Protein AF-A0A8S2V9J3-F1 (afdb_monomer_lite)

Radius of gyration: 25.28 Å; chains: 1; bounding box: 43×79×57 Å

Sequence (96 aa):
DLYDLDLEDTAPEAAALEHPNESTDIDYLPIDEHNLEKSFPLDYMKRAVEYFDEKDPLTGQRKRNWCTVKHIFRRIPNSHCISRFRKYVENGGTKK

Foldseek 3Di:
DDDDDDDPPPDPPPPPPPPVPPPVVLQDDPDDLVPLVVNDPLVLLVVLLCLQQDADPVPRHGPDDVVVSCVVSVSDPDCVSSVVSVVCVVVVNDDD

Secondary structure (DSSP, 8-state):
-------------------------GGGS---TT-HHHHS-HHHHHHHHHHHHPBPTTT-SBS--HHHHHHHSTT---HHHHHHHHHHHHTTT---

Structure (mmCIF, N/CA/C/O backbone):
data_AF-A0A8S2V9J3-F1
#
_entry.id   AF-A0A8S2V9J3-F1
#
loop_
_atom_site.group_PDB
_atom_site.id
_atom_site.type_symbol
_atom_site.label_atom_id
_atom_site.label_alt_id
_atom_site.label_comp_id
_atom_site.label_asym_id
_atom_site.label_entity_id
_atom_site.label_seq_id
_atom_site.pdbx_PDB_ins_code
_atom_site.Cartn_x
_atom_site.Cartn_y
_atom_site.Cartn_z
_atom_site.occupancy
_atom_site.B_iso_or_equiv
_atom_site.auth_seq_id
_atom_site.auth_comp_id
_atom_site.auth_asym_id
_atom_site.auth_atom_id
_atom_site.pdbx_PDB_model_num
ATOM 1 N N . ASP A 1 1 ? 28.272 -64.776 -41.617 1.00 48.69 1 ASP A N 1
ATOM 2 C CA . ASP A 1 1 ? 29.011 -63.559 -41.222 1.00 48.69 1 ASP A CA 1
ATOM 3 C C . ASP A 1 1 ? 28.015 -62.405 -41.180 1.00 48.69 1 ASP A C 1
ATOM 5 O O . ASP A 1 1 ? 27.597 -61.964 -42.237 1.00 48.69 1 ASP A O 1
ATOM 9 N N . LEU A 1 2 ? 27.345 -62.048 -40.079 1.00 54.84 2 LEU A N 1
ATOM 10 C CA . LEU A 1 2 ? 27.684 -61.921 -38.649 1.00 54.84 2 LEU A CA 1
ATOM 11 C C . LEU A 1 2 ? 28.468 -60.639 -38.303 1.00 54.84 2 LEU A C 1
ATOM 13 O O . LEU A 1 2 ? 29.684 -60.693 -38.212 1.00 54.84 2 LEU A O 1
ATOM 17 N N . TYR A 1 3 ? 27.714 -59.543 -38.135 1.00 55.38 3 TYR A N 1
ATOM 18 C CA . TYR A 1 3 ? 27.882 -58.340 -37.284 1.00 55.38 3 TYR A CA 1
ATOM 19 C C . TYR A 1 3 ? 26.464 -57.712 -37.276 1.00 55.38 3 TYR A C 1
ATOM 21 O O . TYR A 1 3 ? 25.957 -57.429 -38.358 1.00 55.38 3 TYR A O 1
ATOM 29 N N . ASP A 1 4 ? 25.630 -57.640 -36.235 1.00 51.84 4 ASP A N 1
ATOM 30 C CA . ASP A 1 4 ? 25.768 -57.409 -34.786 1.00 51.84 4 ASP A CA 1
ATOM 31 C C . ASP A 1 4 ? 26.406 -56.059 -34.415 1.00 51.84 4 ASP A C 1
ATOM 33 O O . ASP A 1 4 ? 27.416 -55.688 -35.014 1.00 51.84 4 ASP A O 1
ATOM 37 N N . LEU A 1 5 ? 25.817 -55.403 -33.399 1.00 53.03 5 LEU A N 1
ATOM 38 C CA . LEU A 1 5 ? 26.049 -54.053 -32.834 1.00 53.03 5 LEU A CA 1
ATOM 39 C C . LEU A 1 5 ? 25.263 -52.900 -33.503 1.00 53.03 5 LEU A C 1
ATOM 41 O O . LEU A 1 5 ? 25.359 -52.681 -34.703 1.00 53.03 5 LEU A O 1
ATOM 45 N N . ASP A 1 6 ? 24.535 -52.033 -32.810 1.00 52.00 6 ASP A N 1
ATOM 46 C CA . ASP A 1 6 ? 24.051 -52.031 -31.438 1.00 52.00 6 ASP A CA 1
ATOM 47 C C . ASP A 1 6 ? 22.966 -50.950 -31.334 1.00 52.00 6 ASP A C 1
ATOM 49 O O . ASP A 1 6 ? 22.920 -49.976 -32.088 1.00 52.00 6 ASP A O 1
ATOM 53 N 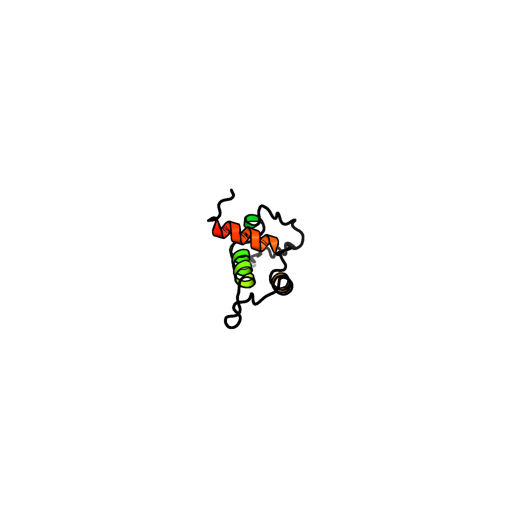N . LEU A 1 7 ? 22.085 -51.179 -30.377 1.00 57.22 7 LEU A N 1
ATOM 54 C CA . LEU A 1 7 ? 21.074 -50.290 -29.840 1.00 57.22 7 LEU A CA 1
ATOM 55 C C . LEU A 1 7 ? 21.695 -48.967 -29.348 1.00 57.22 7 LEU A C 1
ATOM 57 O O . LEU A 1 7 ? 22.280 -48.938 -28.271 1.00 57.22 7 LEU A O 1
ATOM 61 N N . GLU A 1 8 ? 21.488 -47.858 -30.059 1.00 50.78 8 GLU A N 1
ATOM 62 C CA . GLU A 1 8 ? 21.525 -46.535 -29.424 1.00 50.78 8 GLU A CA 1
ATOM 63 C C . GLU A 1 8 ? 20.097 -46.043 -29.208 1.00 50.78 8 GLU A C 1
ATOM 65 O O . GLU A 1 8 ? 19.474 -45.353 -30.017 1.00 50.78 8 GLU A O 1
ATOM 70 N N . ASP A 1 9 ? 19.593 -46.517 -28.071 1.00 51.97 9 ASP A N 1
ATOM 71 C CA . ASP A 1 9 ? 18.634 -45.884 -27.179 1.00 51.97 9 ASP A CA 1
ATOM 72 C C . ASP A 1 9 ? 18.769 -44.354 -27.232 1.00 51.97 9 ASP A C 1
ATOM 74 O O . ASP A 1 9 ? 19.524 -43.726 -26.486 1.00 51.97 9 ASP A O 1
ATOM 78 N N . THR A 1 10 ? 18.059 -43.737 -28.178 1.00 50.59 10 THR A N 1
ATOM 79 C CA . THR A 1 10 ? 17.889 -42.289 -28.198 1.00 50.59 10 THR A CA 1
ATOM 80 C C . THR A 1 10 ? 16.909 -41.973 -27.082 1.00 50.59 10 THR A C 1
ATOM 82 O O . THR A 1 10 ? 15.695 -41.905 -27.291 1.00 50.59 10 THR A O 1
ATOM 85 N N . ALA A 1 11 ? 17.452 -41.847 -25.871 1.00 57.34 11 ALA A N 1
ATOM 86 C CA . ALA A 1 11 ? 16.746 -41.300 -24.733 1.00 57.34 11 ALA A CA 1
ATOM 87 C C . ALA A 1 11 ? 16.023 -40.027 -25.199 1.00 57.34 11 ALA A C 1
ATOM 89 O O . ALA A 1 11 ? 16.646 -39.203 -25.881 1.00 57.34 11 ALA A O 1
ATOM 90 N N . PRO A 1 12 ? 14.730 -39.835 -24.877 1.00 53.22 12 PRO A N 1
ATOM 91 C CA . PRO A 1 12 ? 14.123 -38.535 -25.059 1.00 53.22 12 PRO A CA 1
ATOM 92 C C . PRO A 1 12 ? 14.928 -37.595 -24.176 1.00 53.22 12 PRO A C 1
ATOM 94 O O . PRO A 1 12 ? 14.852 -37.672 -22.948 1.00 53.22 12 PRO A O 1
ATOM 97 N N . GLU A 1 13 ? 15.757 -36.779 -24.824 1.00 51.50 13 GLU A N 1
ATOM 98 C CA . GLU A 1 13 ? 16.438 -35.647 -24.234 1.00 51.50 13 GLU A CA 1
ATOM 99 C C . GLU A 1 13 ? 15.340 -34.855 -23.542 1.00 51.50 13 GLU A C 1
ATOM 101 O O . GLU A 1 13 ? 14.515 -34.185 -24.170 1.00 51.50 13 GLU A O 1
ATOM 106 N N . ALA A 1 14 ? 15.238 -35.081 -22.234 1.00 55.34 14 ALA A N 1
ATOM 107 C CA . ALA A 1 14 ? 14.394 -34.327 -21.354 1.00 55.34 14 ALA A CA 1
ATOM 108 C C . ALA A 1 14 ? 14.925 -32.913 -21.491 1.00 55.34 14 ALA A C 1
ATOM 110 O O . ALA A 1 14 ? 15.923 -32.562 -20.864 1.00 55.34 14 ALA A O 1
ATOM 111 N N . ALA A 1 15 ? 14.291 -32.1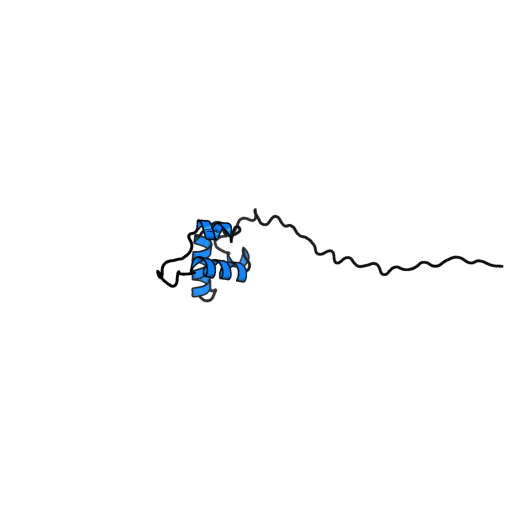49 -22.381 1.00 55.81 15 ALA A N 1
ATOM 112 C CA . ALA A 1 15 ? 14.410 -30.717 -22.459 1.00 55.81 15 ALA A CA 1
ATOM 113 C C . ALA A 1 15 ? 13.994 -30.231 -21.078 1.00 55.81 15 ALA A C 1
ATOM 115 O O . ALA A 1 15 ? 12.812 -30.041 -20.777 1.00 55.81 15 ALA A O 1
ATOM 116 N N . ALA A 1 16 ? 14.993 -30.162 -20.201 1.00 51.53 16 ALA A N 1
ATOM 117 C CA . ALA A 1 16 ? 14.934 -29.457 -18.961 1.00 51.53 16 ALA A CA 1
ATOM 118 C C . ALA A 1 16 ? 14.433 -28.085 -19.373 1.00 51.53 16 ALA A C 1
ATOM 120 O O . ALA A 1 16 ? 15.112 -27.335 -20.073 1.00 51.53 16 ALA A O 1
ATOM 121 N N . LEU A 1 17 ? 13.178 -27.821 -19.019 1.00 52.38 17 LEU A N 1
ATOM 122 C CA . LEU A 1 17 ? 12.678 -26.481 -18.837 1.00 52.38 17 LEU A CA 1
ATOM 123 C C . LEU A 1 17 ? 13.654 -25.836 -17.858 1.00 52.38 17 LEU A C 1
ATOM 125 O O . LEU A 1 17 ? 13.459 -25.883 -16.643 1.00 52.38 17 LEU A O 1
ATOM 129 N N . GLU A 1 18 ? 14.738 -25.281 -18.393 1.00 52.09 18 GLU A N 1
ATOM 130 C CA . GLU A 1 18 ? 15.506 -24.243 -17.750 1.00 52.09 18 GLU A CA 1
ATOM 131 C C . GLU A 1 18 ? 14.527 -23.084 -17.630 1.00 52.09 18 GLU A C 1
ATOM 133 O O . GLU A 1 18 ? 14.442 -22.195 -18.470 1.00 52.09 18 GLU A O 1
ATOM 138 N N . HIS A 1 19 ? 13.698 -23.149 -16.588 1.00 51.62 19 HIS A N 1
ATOM 139 C CA . HIS A 1 19 ? 13.214 -21.956 -15.944 1.00 51.62 19 HIS A CA 1
ATOM 140 C C . HIS A 1 19 ? 14.483 -21.162 -15.644 1.00 51.62 19 HIS A C 1
ATOM 142 O O . HIS A 1 19 ? 15.273 -21.635 -14.816 1.00 51.62 19 HIS A O 1
ATOM 148 N N . PRO A 1 20 ? 14.727 -20.008 -16.293 1.00 45.84 20 PRO A N 1
ATOM 149 C CA . PRO A 1 20 ? 15.727 -19.106 -15.780 1.00 45.84 20 PRO A CA 1
ATOM 150 C C . PRO A 1 20 ? 15.229 -18.748 -14.386 1.00 45.84 20 PRO A C 1
ATOM 152 O O . PRO A 1 20 ? 14.279 -17.986 -14.202 1.00 45.84 20 PRO A O 1
ATOM 155 N N . ASN A 1 21 ? 15.829 -19.385 -13.386 1.00 47.84 21 ASN A N 1
ATOM 156 C CA . ASN A 1 21 ? 15.733 -18.991 -12.000 1.00 47.84 21 ASN A CA 1
ATOM 157 C C . ASN A 1 21 ? 16.589 -17.727 -11.911 1.00 47.84 21 ASN A C 1
ATOM 159 O O . ASN A 1 21 ? 17.691 -17.719 -11.366 1.00 47.84 21 ASN A O 1
ATOM 163 N N . GLU A 1 22 ? 16.109 -16.668 -12.566 1.00 46.72 22 GLU A N 1
ATOM 164 C CA . GLU A 1 22 ? 16.666 -15.337 -12.499 1.00 46.72 22 GLU A CA 1
ATOM 165 C C . GLU A 1 22 ? 16.289 -14.825 -11.113 1.00 46.72 22 GLU A C 1
ATOM 167 O O . GLU A 1 22 ? 15.341 -14.074 -10.885 1.00 46.72 22 GLU A O 1
ATOM 172 N N . SER A 1 23 ? 17.078 -15.282 -10.146 1.00 50.94 23 SER A N 1
ATOM 173 C CA . SER A 1 23 ? 17.401 -14.571 -8.925 1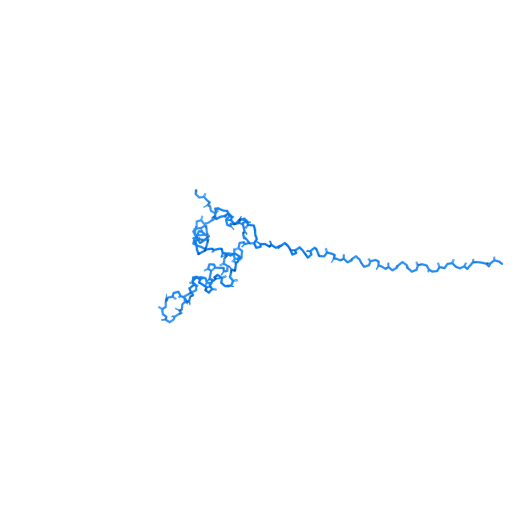.00 50.94 23 SER A CA 1
ATOM 174 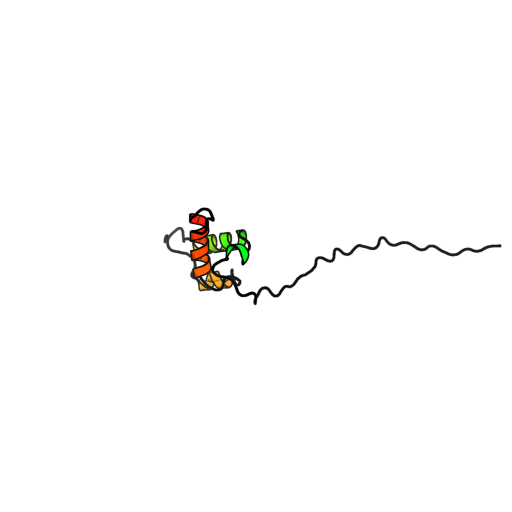C C . SER A 1 23 ? 18.103 -13.262 -9.314 1.00 50.94 23 SER A C 1
ATOM 176 O O . SER A 1 23 ? 19.241 -13.003 -8.929 1.00 50.94 23 SER A O 1
ATOM 178 N N . THR A 1 24 ? 17.451 -12.427 -10.127 1.00 48.38 24 THR A N 1
ATOM 179 C CA . THR A 1 24 ? 17.746 -11.005 -10.161 1.00 48.38 24 THR A CA 1
ATOM 180 C C . THR A 1 24 ? 17.555 -10.533 -8.737 1.00 48.38 24 THR A C 1
ATOM 182 O O . THR A 1 24 ? 16.445 -10.570 -8.211 1.00 48.38 24 THR A O 1
ATOM 185 N N . ASP A 1 25 ? 18.657 -10.163 -8.103 1.00 45.97 25 ASP A N 1
ATOM 186 C CA . ASP A 1 25 ? 18.681 -9.511 -6.809 1.00 45.97 25 ASP A CA 1
ATOM 187 C C . ASP A 1 25 ? 18.009 -8.136 -6.995 1.00 45.97 25 ASP A C 1
ATOM 189 O O . ASP A 1 25 ? 18.636 -7.136 -7.346 1.00 45.97 25 ASP A O 1
ATOM 193 N N . ILE A 1 26 ? 16.671 -8.117 -6.915 1.00 51.62 26 ILE A N 1
ATOM 194 C CA . ILE A 1 26 ? 15.821 -6.947 -7.212 1.00 51.62 26 ILE A CA 1
ATOM 195 C C . ILE A 1 26 ? 16.056 -5.822 -6.187 1.00 51.62 26 ILE A C 1
ATOM 197 O O . ILE A 1 26 ? 15.543 -4.713 -6.335 1.00 51.62 26 ILE A O 1
ATOM 201 N N . ASP A 1 27 ? 16.838 -6.090 -5.144 1.00 55.91 27 ASP A N 1
ATOM 202 C CA . ASP A 1 27 ? 17.008 -5.219 -3.991 1.00 55.91 27 ASP A CA 1
ATOM 203 C C . ASP A 1 27 ? 17.788 -3.925 -4.301 1.00 55.91 27 ASP A C 1
ATOM 205 O O . ASP A 1 27 ? 17.743 -2.994 -3.497 1.00 55.91 27 ASP A O 1
ATOM 209 N N . TYR A 1 28 ? 18.429 -3.805 -5.475 1.00 49.75 28 TYR A N 1
ATOM 210 C CA . TYR A 1 28 ? 19.281 -2.653 -5.817 1.00 49.75 28 TYR A CA 1
ATOM 211 C C . TYR A 1 28 ? 18.947 -1.900 -7.112 1.00 49.75 28 TYR A C 1
ATOM 213 O O . TYR A 1 28 ? 19.737 -1.059 -7.549 1.00 49.75 28 TYR A O 1
ATOM 221 N N . LEU A 1 29 ? 17.776 -2.116 -7.721 1.00 58.53 29 LEU A N 1
ATOM 222 C CA . LEU A 1 29 ? 17.350 -1.216 -8.796 1.00 58.53 29 LEU A CA 1
ATOM 223 C C . LEU A 1 29 ? 16.875 0.117 -8.195 1.00 58.53 29 LEU A C 1
ATOM 225 O O . LEU A 1 29 ? 15.991 0.110 -7.334 1.00 58.53 29 LEU A O 1
ATOM 229 N N . PRO A 1 30 ? 17.429 1.269 -8.625 1.00 63.56 30 PRO A N 1
ATOM 230 C CA . PRO A 1 30 ? 16.959 2.568 -8.170 1.00 63.56 30 PRO A CA 1
ATOM 231 C C . PRO A 1 30 ? 15.486 2.719 -8.557 1.00 63.56 30 PRO A C 1
ATOM 233 O O . PRO A 1 30 ? 15.131 2.767 -9.734 1.00 63.56 30 PRO A O 1
ATOM 236 N N . ILE A 1 31 ? 14.617 2.750 -7.548 1.00 69.31 31 ILE A N 1
ATOM 237 C CA . ILE A 1 31 ? 13.178 2.876 -7.753 1.00 69.31 31 ILE A CA 1
ATOM 238 C C . ILE A 1 31 ? 12.895 4.311 -8.170 1.00 69.31 31 ILE A C 1
ATOM 240 O O . ILE A 1 31 ? 13.030 5.243 -7.377 1.00 69.31 31 ILE A O 1
ATOM 244 N N . ASP A 1 32 ? 12.464 4.479 -9.415 1.00 73.06 32 ASP A N 1
ATOM 245 C CA . ASP A 1 32 ? 11.967 5.761 -9.879 1.00 73.06 32 ASP A CA 1
ATOM 246 C C . ASP A 1 32 ? 10.604 6.035 -9.232 1.00 73.06 32 ASP A C 1
ATOM 248 O O . ASP A 1 32 ? 9.571 5.470 -9.612 1.00 73.06 32 ASP A O 1
ATOM 252 N N . GLU A 1 33 ? 10.602 6.921 -8.236 1.00 69.69 33 GLU A N 1
ATOM 253 C CA . GLU A 1 33 ? 9.396 7.350 -7.532 1.00 69.69 33 GLU A CA 1
ATOM 254 C C . GLU A 1 33 ? 8.385 8.076 -8.442 1.00 69.69 33 GLU A C 1
ATOM 256 O O . GLU A 1 33 ? 7.235 8.285 -8.039 1.00 69.69 33 GLU A O 1
ATOM 261 N N . HIS A 1 34 ? 8.788 8.508 -9.642 1.00 69.44 34 HIS A N 1
ATOM 262 C CA . HIS A 1 34 ? 7.922 9.129 -10.649 1.00 69.44 34 HIS A CA 1
ATOM 263 C C . HIS A 1 34 ? 7.338 8.109 -11.639 1.00 69.44 34 HIS A C 1
ATOM 265 O O . HIS A 1 34 ? 6.340 8.395 -12.305 1.00 69.44 34 HIS A O 1
ATOM 271 N N . ASN A 1 35 ? 7.905 6.903 -11.718 1.00 71.38 35 ASN A N 1
ATOM 272 C CA . ASN A 1 35 ? 7.471 5.825 -12.609 1.00 71.38 35 ASN A CA 1
ATOM 273 C C . ASN A 1 35 ? 7.157 4.532 -11.835 1.00 71.38 35 ASN A C 1
ATOM 275 O O . ASN A 1 35 ? 7.513 3.437 -12.262 1.00 71.38 35 ASN A O 1
ATOM 279 N N . LEU A 1 36 ? 6.437 4.645 -10.714 1.00 71.25 36 LEU A N 1
ATOM 280 C CA . LEU A 1 36 ? 6.078 3.509 -9.848 1.00 71.25 36 LEU A CA 1
ATOM 281 C C . LEU A 1 36 ? 5.346 2.373 -10.579 1.00 71.25 36 LEU A C 1
ATOM 283 O O . LEU A 1 36 ? 5.545 1.212 -10.236 1.00 71.25 36 LEU A O 1
ATOM 287 N N . GLU A 1 37 ? 4.546 2.698 -11.597 1.00 67.81 37 GLU A N 1
ATOM 288 C CA . GLU A 1 37 ? 3.866 1.726 -12.469 1.00 67.81 37 GLU A CA 1
ATOM 289 C C . GLU A 1 37 ? 4.822 0.840 -13.289 1.00 67.81 37 GLU A C 1
ATOM 291 O O . GLU A 1 37 ? 4.440 -0.249 -13.704 1.00 67.81 37 GLU A O 1
ATOM 296 N N . LYS A 1 38 ? 6.054 1.305 -13.528 1.00 70.56 38 LYS A N 1
ATOM 297 C CA . LYS A 1 38 ? 7.109 0.568 -14.237 1.00 70.56 38 LYS A CA 1
ATOM 298 C C . LYS A 1 38 ? 8.058 -0.122 -13.259 1.00 70.56 38 LYS A C 1
ATOM 300 O O . LYS A 1 38 ? 8.611 -1.165 -13.581 1.00 70.56 38 LYS A O 1
ATOM 305 N N . SER A 1 39 ? 8.223 0.453 -12.067 1.00 72.12 39 SER A N 1
ATOM 306 C CA . SER A 1 39 ? 9.101 -0.066 -11.011 1.00 72.12 39 SER A CA 1
ATOM 307 C C . SER A 1 39 ? 8.497 -1.259 -10.257 1.00 72.12 39 SER A C 1
ATOM 309 O O . SER A 1 39 ? 9.234 -2.080 -9.708 1.00 72.12 39 SER A O 1
ATOM 311 N N . PHE A 1 40 ? 7.164 -1.379 -10.222 1.00 78.81 40 PHE A N 1
ATOM 312 C CA . PHE A 1 40 ? 6.458 -2.458 -9.529 1.00 78.81 40 PHE A CA 1
ATOM 313 C C . PHE A 1 40 ? 5.313 -3.031 -10.366 1.00 78.81 40 PHE A C 1
ATOM 315 O O . PHE A 1 40 ? 4.621 -2.276 -11.050 1.00 78.81 40 PHE A O 1
ATOM 322 N N . PRO A 1 41 ? 5.015 -4.337 -10.234 1.00 84.81 41 PRO A N 1
ATOM 323 C CA . PRO A 1 41 ? 3.766 -4.890 -10.740 1.00 84.81 41 PRO A CA 1
ATOM 324 C C . PRO A 1 41 ? 2.564 -4.133 -10.158 1.00 84.81 41 PRO A C 1
ATOM 326 O O . PRO A 1 41 ? 2.499 -3.896 -8.948 1.00 84.81 41 PRO A O 1
ATOM 329 N N . LEU A 1 42 ? 1.588 -3.788 -11.002 1.00 82.75 42 LEU A N 1
ATOM 330 C CA . LEU A 1 42 ? 0.401 -3.034 -10.580 1.00 82.75 42 LEU A CA 1
ATOM 331 C C . LEU A 1 42 ? -0.350 -3.729 -9.437 1.00 82.75 42 LEU A C 1
ATOM 333 O O . LEU A 1 42 ? -0.738 -3.072 -8.473 1.00 82.75 42 LEU A O 1
ATOM 337 N N . ASP A 1 43 ? -0.503 -5.052 -9.500 1.00 86.50 43 ASP A N 1
ATOM 338 C CA . ASP A 1 43 ? -1.182 -5.820 -8.451 1.00 86.50 43 ASP A CA 1
ATOM 339 C C . ASP A 1 43 ? -0.430 -5.798 -7.118 1.00 86.50 43 ASP A C 1
ATOM 341 O O . ASP A 1 43 ? -1.049 -5.753 -6.056 1.00 86.50 43 ASP A O 1
ATOM 345 N N . TYR A 1 44 ? 0.904 -5.749 -7.146 1.00 89.44 44 TYR A N 1
ATOM 346 C CA . TYR A 1 44 ? 1.706 -5.616 -5.930 1.00 89.44 44 TYR A CA 1
ATOM 347 C C . TYR A 1 44 ? 1.439 -4.272 -5.237 1.00 89.44 44 TYR A C 1
ATOM 349 O O . TYR A 1 44 ? 1.208 -4.228 -4.027 1.00 89.44 44 TYR A O 1
ATOM 357 N N . MET A 1 45 ? 1.398 -3.181 -6.007 1.00 88.31 45 MET A N 1
ATOM 358 C CA . MET A 1 45 ? 1.113 -1.849 -5.471 1.00 88.31 45 MET A CA 1
ATOM 359 C C . MET A 1 45 ? -0.345 -1.689 -5.027 1.00 88.31 45 MET A C 1
ATOM 361 O O . MET A 1 45 ? -0.589 -1.065 -3.996 1.00 88.31 45 MET A O 1
ATOM 365 N N . LYS A 1 46 ? -1.310 -2.295 -5.732 1.00 89.62 46 LYS A N 1
ATOM 366 C CA . LYS A 1 46 ? -2.716 -2.343 -5.291 1.00 89.62 46 LYS A CA 1
ATOM 367 C C . LYS A 1 46 ? -2.847 -3.022 -3.932 1.00 89.62 46 LYS A C 1
ATOM 369 O O . LYS A 1 46 ? -3.393 -2.424 -3.009 1.00 89.62 46 LYS A O 1
ATOM 374 N N . ARG A 1 47 ? -2.245 -4.205 -3.771 1.00 92.06 47 ARG A N 1
ATOM 375 C CA . ARG A 1 47 ? -2.220 -4.919 -2.484 1.00 92.06 47 ARG A CA 1
ATOM 376 C C . ARG A 1 47 ? -1.560 -4.093 -1.383 1.00 92.06 47 ARG A C 1
ATOM 378 O O . ARG A 1 47 ? -2.029 -4.114 -0.249 1.00 92.06 47 ARG A O 1
ATOM 385 N N . ALA A 1 48 ? -0.497 -3.353 -1.699 1.00 91.25 48 ALA A N 1
ATOM 386 C CA . ALA A 1 48 ? 0.153 -2.467 -0.738 1.00 91.25 48 ALA A CA 1
ATOM 387 C C . ALA A 1 48 ? -0.758 -1.314 -0.291 1.00 91.25 48 ALA A C 1
ATOM 389 O O . ALA A 1 48 ? -0.801 -1.010 0.900 1.00 91.25 48 ALA A O 1
ATOM 390 N N . VAL A 1 49 ? -1.502 -0.696 -1.217 1.00 90.56 49 VAL A N 1
ATOM 391 C CA . VAL A 1 49 ? -2.491 0.348 -0.898 1.00 90.56 49 VAL A CA 1
ATOM 392 C C . VAL A 1 49 ? -3.610 -0.214 -0.032 1.00 90.56 49 VAL A C 1
ATOM 394 O O . VAL A 1 49 ? -3.878 0.345 1.025 1.00 90.56 49 VAL A O 1
ATOM 397 N N . GLU A 1 50 ? -4.214 -1.336 -0.421 1.00 91.69 50 GLU A N 1
ATOM 398 C CA . GLU A 1 50 ? -5.284 -1.984 0.348 1.00 91.69 50 GLU A CA 1
ATOM 399 C C . GLU A 1 50 ? -4.819 -2.337 1.764 1.00 91.69 50 GLU A C 1
ATOM 401 O O . GLU A 1 50 ? -5.493 -2.039 2.748 1.00 91.69 50 GLU A O 1
ATOM 406 N N . TYR A 1 51 ? -3.616 -2.902 1.886 1.00 91.94 51 TYR A N 1
ATOM 407 C CA . TYR A 1 51 ? -3.031 -3.254 3.174 1.00 91.94 51 TYR A CA 1
ATOM 408 C C . TYR A 1 51 ? -2.716 -2.026 4.040 1.00 91.94 51 TYR A C 1
ATOM 410 O O . TYR A 1 51 ? -2.828 -2.084 5.269 1.00 91.94 51 TYR A O 1
ATOM 418 N N . PHE A 1 52 ? -2.304 -0.919 3.420 1.00 91.00 52 PHE A N 1
ATOM 419 C CA . PHE A 1 52 ? -2.012 0.336 4.105 1.00 91.00 52 PHE A CA 1
ATOM 420 C C . PHE A 1 52 ? -3.283 1.080 4.528 1.00 91.00 52 PHE A C 1
ATOM 422 O O . PHE A 1 52 ? -3.306 1.671 5.606 1.00 91.00 52 PHE A O 1
ATOM 429 N N . ASP A 1 53 ? -4.338 1.052 3.717 1.00 89.50 53 ASP A N 1
ATOM 430 C CA . ASP A 1 53 ? -5.607 1.731 3.989 1.00 89.50 53 ASP A CA 1
ATOM 431 C C . ASP A 1 53 ? -6.619 0.859 4.749 1.00 89.50 53 ASP A C 1
ATOM 433 O O . ASP A 1 53 ? -7.685 1.356 5.111 1.00 89.50 53 ASP A O 1
ATOM 437 N N . GLU A 1 54 ? -6.275 -0.393 5.078 1.00 93.12 54 GLU A N 1
ATOM 438 C CA . GLU A 1 54 ? -7.089 -1.241 5.953 1.00 93.12 54 GLU A CA 1
ATOM 439 C C . GLU A 1 54 ? -7.355 -0.529 7.288 1.00 93.12 54 GLU A C 1
ATOM 441 O O . GLU A 1 54 ? -6.441 -0.184 8.052 1.00 93.12 54 GLU A O 1
ATOM 446 N N . LYS A 1 55 ? -8.641 -0.309 7.565 1.00 92.50 55 LYS A N 1
ATOM 447 C CA . LYS A 1 55 ? -9.127 0.292 8.804 1.00 92.50 55 LYS A CA 1
ATOM 448 C C . LYS A 1 55 ? -9.634 -0.785 9.744 1.00 92.50 55 LYS A C 1
ATOM 450 O O . LYS A 1 55 ? -10.195 -1.791 9.317 1.00 92.50 55 LYS A O 1
ATOM 455 N N . ASP A 1 56 ? -9.437 -0.553 11.030 1.00 90.12 56 ASP A N 1
ATOM 456 C CA . ASP A 1 56 ? -10.061 -1.361 12.063 1.00 90.12 56 ASP A CA 1
ATOM 457 C C . ASP A 1 56 ? -11.580 -1.083 12.064 1.00 90.12 56 ASP A C 1
ATOM 459 O O . ASP A 1 56 ? -11.979 0.085 12.138 1.00 90.12 56 ASP A O 1
ATOM 463 N N . PRO A 1 57 ? -12.437 -2.116 11.962 1.00 88.69 57 PRO A N 1
ATOM 464 C CA . PRO A 1 57 ? -13.888 -1.941 11.903 1.00 88.69 57 PRO A CA 1
ATOM 465 C C . PRO A 1 57 ? -14.491 -1.369 13.194 1.00 88.69 57 PRO A C 1
ATOM 467 O O . PRO A 1 57 ? -15.583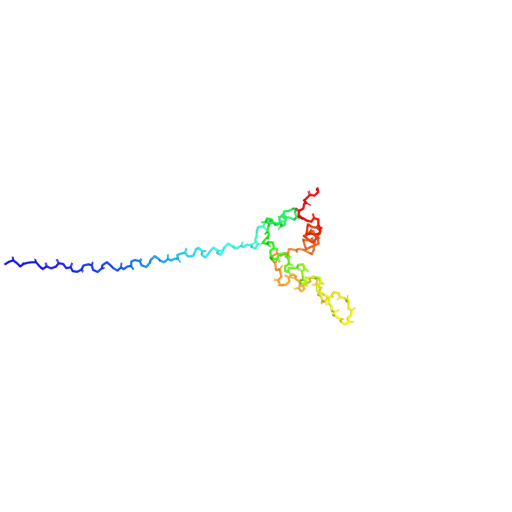 -0.811 13.148 1.00 88.69 57 PRO A O 1
ATOM 470 N N . LEU A 1 58 ? -13.804 -1.492 14.334 1.00 90.19 58 LEU A N 1
ATOM 471 C CA . LEU A 1 58 ? -14.287 -1.022 15.632 1.00 90.19 58 LEU A CA 1
ATOM 472 C C . LEU A 1 58 ? -13.884 0.428 15.900 1.00 90.19 58 LEU A C 1
ATOM 474 O O . LEU A 1 58 ? -14.676 1.202 16.431 1.00 90.19 58 LEU A O 1
ATOM 478 N N . THR A 1 59 ? -12.655 0.805 15.541 1.00 91.00 59 THR A N 1
ATOM 479 C CA . THR A 1 59 ? -12.117 2.144 15.842 1.00 91.00 59 THR A CA 1
ATOM 480 C C . THR A 1 59 ? -12.184 3.106 14.656 1.00 91.00 59 THR A C 1
ATOM 482 O O . THR A 1 59 ? -12.031 4.313 14.837 1.00 91.00 59 THR A O 1
ATOM 485 N N . GLY A 1 60 ? -12.371 2.600 13.430 1.00 88.88 60 GLY A N 1
ATOM 486 C CA . GLY A 1 60 ? -12.335 3.384 12.190 1.00 88.88 60 GLY A CA 1
ATOM 487 C C . GLY A 1 60 ? -1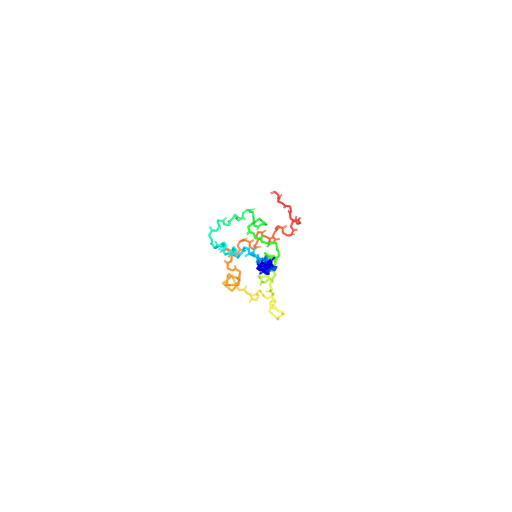0.951 3.953 11.848 1.00 88.88 60 GLY A C 1
ATOM 488 O O . GLY A 1 60 ? -10.794 4.637 10.831 1.00 88.88 60 GLY A O 1
ATOM 489 N N . GLN A 1 61 ? -9.942 3.683 12.679 1.00 89.19 61 GLN A N 1
ATOM 490 C CA . GLN A 1 61 ? -8.573 4.136 12.480 1.00 89.19 61 GLN A CA 1
ATOM 491 C C . GLN A 1 61 ? -7.812 3.178 11.569 1.00 89.19 61 GLN A C 1
ATOM 493 O O . GLN A 1 61 ? -8.181 2.016 11.396 1.00 89.19 61 GLN A O 1
ATOM 498 N N . ARG A 1 62 ? -6.720 3.671 10.979 1.00 88.25 62 ARG A N 1
ATOM 499 C CA . ARG A 1 62 ? -5.827 2.830 10.182 1.00 88.25 62 ARG A CA 1
ATOM 500 C C . ARG A 1 62 ? -5.236 1.744 11.080 1.00 88.25 62 ARG A C 1
ATOM 502 O O . ARG A 1 62 ? -4.588 2.047 12.078 1.00 88.25 62 ARG A O 1
ATOM 509 N N . LYS A 1 63 ? -5.415 0.486 10.683 1.00 90.94 63 LYS A N 1
ATOM 510 C CA . LYS A 1 63 ? -4.988 -0.683 11.458 1.00 90.94 63 LYS A CA 1
ATOM 511 C C . LYS A 1 63 ? -3.467 -0.827 11.522 1.00 90.94 63 LYS A C 1
ATOM 513 O O . LYS A 1 63 ? -2.942 -1.457 12.434 1.00 90.94 63 LYS A O 1
ATOM 518 N N . ARG A 1 64 ? -2.747 -0.287 10.532 1.00 88.25 64 ARG A N 1
ATOM 519 C CA . ARG A 1 64 ? -1.316 -0.551 10.331 1.00 88.25 64 ARG A CA 1
ATOM 520 C C . ARG A 1 64 ? -0.492 0.716 10.223 1.00 88.25 64 ARG A C 1
ATOM 522 O O . ARG A 1 64 ? -0.845 1.657 9.515 1.00 88.25 64 ARG A O 1
ATOM 529 N N . ASN A 1 65 ? 0.652 0.707 10.896 1.00 89.25 65 ASN A N 1
ATOM 530 C CA . ASN A 1 65 ? 1.663 1.740 10.736 1.00 89.25 65 ASN A CA 1
ATOM 531 C C . ASN A 1 65 ? 2.572 1.430 9.533 1.00 89.25 65 ASN A C 1
ATOM 533 O O . ASN A 1 65 ? 2.590 0.318 8.996 1.00 89.25 65 ASN A O 1
ATOM 537 N N . TRP A 1 66 ? 3.353 2.427 9.115 1.00 88.50 66 TRP A N 1
ATOM 538 C CA . TRP A 1 66 ? 4.278 2.271 7.993 1.00 88.50 66 TRP A CA 1
ATOM 539 C C . TRP A 1 66 ? 5.332 1.182 8.234 1.00 88.50 66 TRP A C 1
ATOM 541 O O . TRP A 1 66 ? 5.661 0.449 7.308 1.00 88.50 66 TRP A O 1
ATOM 551 N N . CYS A 1 67 ? 5.827 1.024 9.464 1.00 90.38 67 CYS A N 1
ATOM 552 C CA . CYS A 1 67 ? 6.836 0.012 9.785 1.00 90.38 67 CYS A CA 1
ATOM 553 C C . CYS A 1 67 ? 6.346 -1.411 9.472 1.00 90.38 67 CYS A C 1
ATOM 555 O O . CYS A 1 67 ? 7.076 -2.191 8.863 1.00 90.38 67 CYS A O 1
ATOM 557 N N . THR A 1 68 ? 5.096 -1.732 9.818 1.00 91.31 68 THR A N 1
ATOM 558 C CA . THR A 1 68 ? 4.467 -3.016 9.484 1.00 91.31 68 THR A CA 1
ATOM 559 C C . THR A 1 68 ? 4.309 -3.186 7.977 1.00 91.31 68 THR A C 1
ATOM 561 O O . THR A 1 68 ? 4.580 -4.260 7.445 1.00 91.31 68 THR A O 1
ATOM 564 N N . VAL A 1 69 ? 3.893 -2.130 7.274 1.00 90.00 69 VAL A N 1
ATOM 565 C CA . VAL A 1 69 ? 3.732 -2.171 5.814 1.00 90.00 69 VAL A CA 1
ATOM 566 C C . VAL A 1 69 ? 5.079 -2.387 5.126 1.00 90.00 69 VAL A C 1
ATOM 568 O O . VAL A 1 69 ? 5.181 -3.279 4.294 1.00 90.00 69 VAL A O 1
ATOM 571 N N . LYS A 1 70 ? 6.134 -1.673 5.531 1.00 90.38 70 LYS A N 1
ATOM 572 C CA . LYS A 1 70 ? 7.499 -1.852 5.012 1.00 90.38 70 LYS A CA 1
ATOM 573 C C . LYS A 1 70 ? 8.028 -3.269 5.239 1.00 90.38 70 LYS A C 1
ATOM 575 O O . LYS A 1 70 ? 8.749 -3.793 4.399 1.00 90.38 70 LYS A O 1
ATOM 580 N N . HIS A 1 71 ? 7.683 -3.899 6.363 1.00 89.94 71 HIS A N 1
ATOM 581 C CA . HIS A 1 71 ? 8.127 -5.264 6.641 1.00 89.94 71 HIS A CA 1
ATOM 582 C C . HIS A 1 71 ? 7.548 -6.283 5.650 1.00 89.94 71 HIS A C 1
ATOM 584 O O . HIS A 1 71 ? 8.240 -7.223 5.272 1.00 89.94 71 HIS A O 1
ATOM 590 N N . ILE A 1 72 ? 6.302 -6.083 5.216 1.00 90.31 72 ILE A N 1
ATOM 591 C CA . ILE A 1 72 ? 5.612 -6.979 4.277 1.00 90.31 72 ILE A CA 1
ATOM 592 C C . ILE A 1 72 ? 5.933 -6.607 2.832 1.00 90.31 72 ILE A C 1
ATOM 594 O O . ILE A 1 72 ? 6.240 -7.469 2.015 1.00 90.31 72 ILE A O 1
ATOM 598 N N . PHE A 1 73 ? 5.921 -5.314 2.527 1.00 90.44 73 PHE A N 1
ATOM 599 C CA . PHE A 1 73 ? 6.203 -4.769 1.209 1.00 90.44 73 PHE A CA 1
ATOM 600 C C . PHE A 1 73 ? 7.621 -4.198 1.161 1.00 90.44 73 PHE A C 1
ATOM 602 O O . PHE A 1 73 ? 7.812 -3.008 0.915 1.00 90.44 73 PHE A O 1
ATOM 609 N N . ARG A 1 74 ? 8.625 -5.056 1.388 1.00 87.12 74 ARG A N 1
ATOM 610 C CA . ARG A 1 74 ? 10.046 -4.666 1.506 1.00 87.12 74 ARG A CA 1
ATOM 611 C C . ARG A 1 74 ? 10.579 -3.878 0.317 1.00 87.12 74 ARG A C 1
ATOM 613 O O . ARG A 1 74 ? 11.414 -2.999 0.493 1.00 87.12 74 ARG A O 1
ATOM 620 N N . ARG A 1 75 ? 10.050 -4.163 -0.875 1.00 85.25 75 ARG A N 1
ATOM 621 C CA . ARG A 1 75 ? 10.439 -3.484 -2.113 1.00 85.25 75 ARG A CA 1
ATOM 622 C C . ARG A 1 75 ? 9.962 -2.028 -2.175 1.00 85.25 75 ARG A C 1
ATOM 624 O O . ARG A 1 75 ? 10.443 -1.280 -3.012 1.00 85.25 75 ARG A O 1
ATOM 631 N N . ILE A 1 76 ? 9.012 -1.618 -1.328 1.00 86.19 76 ILE A N 1
ATOM 632 C CA . ILE A 1 76 ? 8.518 -0.239 -1.285 1.00 86.19 76 ILE A CA 1
ATOM 633 C C . ILE A 1 76 ? 9.383 0.559 -0.295 1.00 86.19 76 ILE A C 1
ATOM 635 O O . ILE A 1 76 ? 9.335 0.304 0.911 1.00 86.19 76 ILE A O 1
ATOM 639 N N . PRO A 1 77 ? 10.146 1.558 -0.764 1.00 83.81 77 PRO A N 1
ATOM 640 C CA . PRO A 1 77 ? 11.171 2.204 0.047 1.00 83.81 77 PRO A CA 1
ATOM 641 C C . PRO A 1 77 ? 10.562 3.176 1.062 1.00 83.81 77 PRO A C 1
ATOM 643 O O . PRO A 1 77 ? 11.059 3.311 2.183 1.00 83.81 77 PRO A O 1
ATOM 646 N N . ASN A 1 78 ? 9.457 3.833 0.697 1.00 86.50 78 ASN A N 1
ATOM 647 C CA . ASN A 1 78 ? 8.786 4.833 1.518 1.00 86.50 78 ASN A CA 1
ATOM 648 C C . ASN A 1 78 ? 7.254 4.804 1.354 1.00 86.50 78 ASN A C 1
ATOM 650 O O . ASN A 1 78 ? 6.707 4.334 0.356 1.00 86.50 78 ASN A O 1
ATOM 654 N N . SER A 1 79 ? 6.544 5.357 2.340 1.00 87.19 79 SER A N 1
ATOM 655 C CA . SER A 1 79 ? 5.078 5.487 2.310 1.00 87.19 79 SER A CA 1
ATOM 656 C C . SER A 1 79 ? 4.591 6.469 1.238 1.00 87.19 79 SER A C 1
ATOM 658 O O . SER A 1 79 ? 3.420 6.449 0.841 1.00 87.19 79 SER A O 1
ATOM 660 N N . HIS A 1 80 ? 5.488 7.328 0.747 1.00 88.25 80 HIS A N 1
ATOM 661 C CA . HIS A 1 80 ? 5.189 8.281 -0.308 1.00 88.25 80 HIS A CA 1
ATOM 662 C C . HIS A 1 80 ? 4.883 7.571 -1.633 1.00 88.25 80 HIS A C 1
ATOM 664 O O . HIS A 1 80 ? 3.968 7.992 -2.337 1.00 88.25 80 HIS A O 1
ATOM 670 N N . CYS A 1 81 ? 5.537 6.440 -1.917 1.00 86.31 81 CYS A N 1
ATOM 671 C CA . CYS A 1 81 ? 5.239 5.586 -3.066 1.00 86.31 81 CYS A CA 1
ATOM 672 C C . CYS A 1 81 ? 3.779 5.111 -3.061 1.00 86.31 81 CYS A C 1
ATOM 674 O O . CYS A 1 81 ? 3.076 5.248 -4.061 1.00 86.31 81 CYS A O 1
ATOM 676 N N . ILE A 1 82 ? 3.287 4.629 -1.914 1.00 88.88 82 ILE A N 1
ATOM 677 C CA . ILE A 1 82 ? 1.883 4.213 -1.757 1.00 88.88 82 ILE A CA 1
ATOM 678 C C . ILE A 1 82 ? 0.949 5.404 -1.985 1.00 88.88 82 ILE A C 1
ATOM 680 O O . ILE A 1 82 ? -0.032 5.299 -2.715 1.00 88.88 82 ILE A O 1
ATOM 684 N N . SER A 1 83 ? 1.282 6.564 -1.417 1.00 88.56 83 SER A N 1
ATOM 685 C CA . SER A 1 83 ? 0.470 7.779 -1.557 1.00 88.56 83 SER A CA 1
ATOM 686 C C . SER A 1 83 ? 0.402 8.281 -3.004 1.00 88.56 83 SER A C 1
ATOM 688 O O . SER A 1 83 ? -0.660 8.708 -3.459 1.00 88.56 83 SER A O 1
ATOM 690 N N . ARG A 1 84 ? 1.518 8.230 -3.743 1.00 86.88 84 ARG A N 1
ATOM 691 C CA . ARG A 1 84 ? 1.573 8.586 -5.170 1.00 86.88 84 ARG A CA 1
ATOM 692 C C . ARG A 1 84 ? 0.782 7.602 -6.015 1.00 86.88 84 ARG A C 1
ATOM 694 O O . ARG A 1 84 ? -0.013 8.030 -6.845 1.00 86.88 84 ARG A O 1
ATOM 701 N N . PHE A 1 85 ? 0.956 6.307 -5.772 1.00 87.44 85 PHE A N 1
ATOM 702 C CA . PHE A 1 85 ? 0.225 5.277 -6.498 1.00 87.44 85 PHE A CA 1
ATOM 703 C C . PHE A 1 85 ? -1.283 5.359 -6.243 1.00 87.44 85 PHE A C 1
ATOM 705 O O . PHE A 1 85 ? -2.066 5.249 -7.179 1.00 87.44 85 PHE A O 1
ATOM 712 N N . ARG A 1 86 ? -1.707 5.662 -5.011 1.00 87.56 86 ARG A N 1
ATOM 713 C CA . ARG A 1 86 ? -3.122 5.901 -4.707 1.00 87.56 86 ARG A CA 1
ATOM 714 C C . ARG A 1 86 ? -3.696 7.041 -5.549 1.00 87.56 86 ARG A C 1
ATOM 716 O O . ARG A 1 86 ? -4.719 6.854 -6.194 1.00 87.56 86 ARG A O 1
ATOM 723 N N . LYS A 1 87 ? -2.995 8.179 -5.625 1.00 85.88 87 LYS A N 1
ATOM 724 C CA . LYS A 1 87 ? -3.394 9.306 -6.488 1.00 85.88 87 LYS A CA 1
ATOM 725 C C . LYS A 1 87 ? -3.427 8.928 -7.970 1.00 85.88 87 LYS A C 1
ATOM 727 O O . LYS A 1 87 ? -4.296 9.391 -8.696 1.00 85.88 87 LYS A O 1
ATOM 732 N N . TYR A 1 88 ? -2.485 8.104 -8.424 1.00 83.44 88 TYR A N 1
ATOM 733 C CA . TYR A 1 88 ? -2.467 7.592 -9.794 1.00 83.44 88 TYR A CA 1
ATOM 734 C C . TYR A 1 88 ? -3.716 6.749 -10.095 1.00 83.44 88 TYR A C 1
ATOM 736 O O . TYR A 1 88 ? -4.368 6.972 -11.113 1.00 83.44 88 TYR A O 1
ATOM 744 N N . VAL A 1 89 ? -4.094 5.844 -9.186 1.00 83.31 89 VAL A N 1
ATOM 745 C CA . VAL A 1 89 ? -5.314 5.028 -9.307 1.00 83.31 89 VAL A CA 1
ATOM 746 C C . VAL A 1 89 ? -6.576 5.899 -9.253 1.00 83.31 89 VAL A C 1
ATOM 748 O O . VAL A 1 89 ? -7.452 5.736 -10.097 1.00 83.31 89 VAL A O 1
ATOM 751 N N . GLU A 1 90 ? -6.651 6.858 -8.324 1.00 83.88 90 GLU A N 1
ATOM 752 C CA . GLU A 1 90 ? -7.762 7.822 -8.213 1.00 83.88 90 GLU A CA 1
ATOM 753 C C . GLU A 1 90 ? -7.931 8.663 -9.495 1.00 83.88 90 GLU A C 1
ATOM 755 O O . GLU A 1 90 ? -9.053 8.949 -9.903 1.00 83.88 90 GLU A O 1
ATOM 760 N N . ASN A 1 91 ? -6.830 9.004 -10.174 1.00 82.62 91 ASN A N 1
ATOM 761 C CA . ASN A 1 91 ? -6.827 9.762 -11.431 1.00 82.62 91 ASN A CA 1
ATOM 762 C C . ASN A 1 91 ? -6.997 8.881 -12.690 1.00 82.62 91 ASN A C 1
ATOM 764 O O . ASN A 1 91 ? -6.694 9.322 -13.802 1.00 82.62 91 ASN A O 1
ATOM 768 N N . GLY A 1 92 ? -7.425 7.623 -12.547 1.00 75.06 92 GLY A N 1
ATOM 769 C CA . GLY A 1 92 ? -7.640 6.719 -13.683 1.00 75.06 92 GLY A CA 1
ATOM 770 C C . GLY A 1 92 ? -6.364 6.377 -14.461 1.00 75.06 92 GLY A C 1
ATOM 771 O O . GLY A 1 92 ? -6.425 6.095 -15.653 1.00 75.06 92 GLY A O 1
ATOM 772 N N . GLY A 1 93 ? -5.200 6.448 -13.814 1.00 67.31 93 GLY A N 1
ATOM 773 C CA . GLY A 1 93 ? -3.910 6.130 -14.421 1.00 67.31 93 GLY A CA 1
ATOM 774 C C . GLY A 1 93 ? -3.358 7.185 -15.384 1.00 67.31 93 GLY A C 1
ATOM 775 O O . GLY A 1 93 ? -2.394 6.916 -16.101 1.00 67.31 93 GLY A O 1
ATOM 776 N N . THR A 1 94 ? -3.932 8.391 -15.410 1.00 57.59 94 THR A N 1
ATOM 777 C CA . THR A 1 94 ? -3.397 9.501 -16.209 1.00 57.59 94 THR A CA 1
ATOM 778 C C . THR A 1 94 ? -2.385 10.311 -15.397 1.00 57.59 94 THR A C 1
ATOM 780 O O . THR A 1 94 ? -2.694 10.861 -14.336 1.00 57.59 94 THR A O 1
ATOM 783 N N . LYS A 1 95 ? -1.141 10.377 -15.887 1.00 58.56 95 LYS A N 1
ATOM 784 C CA . LYS A 1 95 ? -0.162 11.359 -15.407 1.00 58.56 95 LYS A CA 1
ATOM 785 C C . LYS A 1 95 ? -0.606 12.735 -15.903 1.00 58.56 95 LYS A C 1
ATOM 787 O O . LYS A 1 95 ? -0.775 12.909 -17.106 1.00 58.56 95 LYS A O 1
ATOM 792 N N . LYS A 1 96 ? -0.858 13.657 -14.971 1.00 53.12 96 LYS A N 1
ATOM 793 C CA . LYS A 1 96 ? -1.070 15.076 -15.286 1.00 53.12 96 LYS A CA 1
ATOM 794 C C . LYS A 1 96 ? 0.248 15.743 -15.640 1.00 53.12 96 LYS A C 1
ATOM 796 O O . LYS A 1 96 ? 1.254 15.386 -14.986 1.00 53.12 96 LYS A O 1
#

Organism: NCBI:txid392030

pLDDT: mean 74.04, std 16.63, range [45.84, 93.12]